Protein AF-A0A5C0UE01-F1 (afdb_monomer_lite)

Foldseek 3Di:
DDPVLVVVCVVVVHDDPDSVVVVVVVVVVVVVVVVCVPPDDDPDDPDDDDPDDDDDPDDDDPPPPPDDDVCPPAPDDDPSDRDDDDDDDDD

Structure (mmCIF, N/CA/C/O backbone):
data_AF-A0A5C0UE01-F1
#
_entry.id   AF-A0A5C0UE01-F1
#
loop_
_atom_site.group_PDB
_atom_site.id
_atom_site.type_symbol
_atom_site.label_atom_id
_atom_site.label_alt_id
_atom_site.label_comp_id
_atom_site.label_asym_id
_atom_site.label_entity_id
_atom_site.label_seq_id
_atom_site.pdbx_PDB_ins_code
_atom_site.Cartn_x
_atom_site.Cartn_y
_atom_site.Cartn_z
_atom_site.occupancy
_atom_site.B_iso_or_equiv
_atom_site.auth_seq_id
_atom_site.auth_comp_id
_atom_site.auth_asym_id
_atom_site.auth_atom_id
_atom_site.pdbx_PDB_model_num
ATOM 1 N N . MET A 1 1 ? -20.837 -4.772 4.882 1.00 60.66 1 MET A N 1
ATOM 2 C CA . MET A 1 1 ? -19.558 -4.129 5.238 1.00 60.66 1 MET A CA 1
ATOM 3 C C . MET A 1 1 ? -19.839 -2.829 5.977 1.00 60.66 1 MET A C 1
ATOM 5 O O . MET A 1 1 ? -20.490 -1.954 5.402 1.00 60.66 1 MET A O 1
ATOM 9 N N . PRO A 1 2 ? -19.377 -2.714 7.225 1.00 73.50 2 PRO A N 1
ATOM 10 C CA . PRO A 1 2 ? -19.483 -1.498 8.025 1.00 73.50 2 PRO A CA 1
ATOM 11 C C . PRO A 1 2 ? -18.803 -0.303 7.348 1.00 73.50 2 PRO A C 1
ATOM 13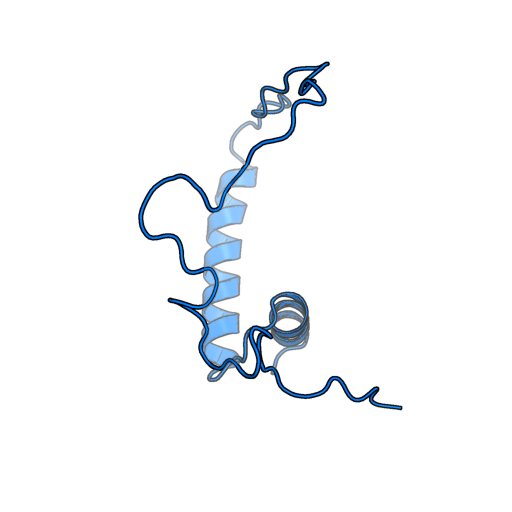 O O . PRO A 1 2 ? -17.786 -0.454 6.668 1.00 73.50 2 PRO A O 1
ATOM 16 N N . CYS A 1 3 ? -19.365 0.898 7.516 1.00 78.62 3 CYS A N 1
ATOM 17 C CA . CYS A 1 3 ? -18.947 2.092 6.765 1.00 78.62 3 CYS A CA 1
ATOM 18 C C . CYS A 1 3 ? -17.459 2.437 6.979 1.00 78.62 3 CYS A C 1
ATOM 20 O O . CYS A 1 3 ? -16.755 2.777 6.029 1.00 78.62 3 CYS A O 1
ATOM 22 N N . LYS A 1 4 ? -16.965 2.268 8.211 1.00 86.19 4 LYS A N 1
ATOM 23 C CA . LYS A 1 4 ? -15.579 2.546 8.613 1.00 86.19 4 LYS A CA 1
ATOM 24 C C . LYS A 1 4 ? -14.577 1.578 7.974 1.00 86.19 4 LYS A C 1
ATOM 26 O O . LYS A 1 4 ? -13.625 2.023 7.337 1.00 86.19 4 LYS A O 1
ATOM 31 N N . ILE A 1 5 ? -14.823 0.268 8.069 1.00 91.38 5 ILE A N 1
ATOM 32 C CA . ILE A 1 5 ? -13.963 -0.760 7.457 1.00 91.38 5 ILE A CA 1
ATOM 33 C C . ILE A 1 5 ? -13.939 -0.619 5.935 1.00 91.38 5 ILE A C 1
ATOM 35 O O . ILE A 1 5 ? -12.871 -0.710 5.333 1.00 91.38 5 ILE A O 1
ATOM 39 N N . LYS A 1 6 ? -15.079 -0.283 5.316 1.00 88.25 6 LYS A N 1
ATOM 40 C CA . LYS A 1 6 ? -15.155 -0.005 3.875 1.00 88.25 6 LYS A CA 1
ATOM 41 C C . LYS A 1 6 ? -14.248 1.145 3.445 1.00 88.25 6 LYS A C 1
ATOM 43 O O . LYS A 1 6 ? -13.539 1.028 2.449 1.00 88.25 6 LYS A O 1
ATOM 48 N N . GLN A 1 7 ? -14.276 2.255 4.179 1.00 90.19 7 GLN A N 1
ATOM 49 C CA . GLN A 1 7 ? -13.451 3.423 3.866 1.00 90.19 7 GLN A CA 1
ATOM 50 C C . GLN A 1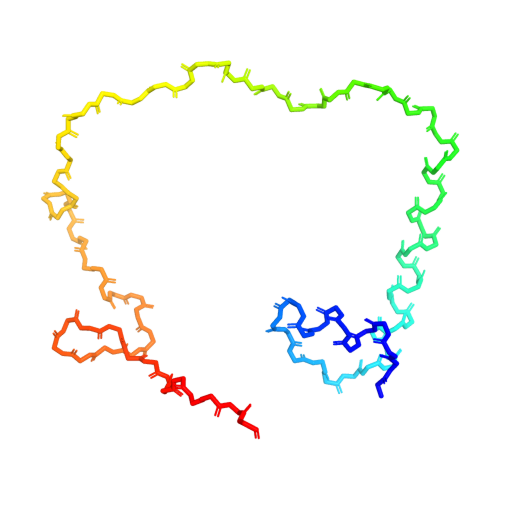 7 ? -11.959 3.105 3.995 1.00 90.19 7 GLN A C 1
ATOM 52 O O . GLN A 1 7 ? -11.194 3.401 3.079 1.00 90.19 7 GLN A O 1
ATOM 57 N N . ILE A 1 8 ? -11.557 2.451 5.088 1.00 91.31 8 ILE A N 1
ATOM 58 C CA . ILE A 1 8 ? -10.156 2.077 5.324 1.00 91.31 8 ILE A CA 1
ATOM 59 C C . ILE A 1 8 ? -9.674 1.100 4.245 1.00 91.31 8 ILE A C 1
ATOM 61 O O . ILE A 1 8 ? -8.648 1.342 3.615 1.00 91.31 8 ILE A O 1
ATOM 65 N N . SER A 1 9 ? -10.453 0.055 3.958 1.00 93.06 9 SER A N 1
ATOM 66 C CA . SER A 1 9 ? -10.193 -0.910 2.880 1.00 93.06 9 SER A CA 1
ATOM 67 C C . SER A 1 9 ? -9.961 -0.220 1.530 1.00 93.06 9 SER A C 1
ATOM 69 O O . SER A 1 9 ? -8.961 -0.481 0.856 1.00 93.06 9 SER A O 1
ATOM 71 N N . MET A 1 10 ? -10.833 0.724 1.166 1.00 91.62 10 MET A N 1
ATOM 72 C CA . MET A 1 10 ? -10.740 1.468 -0.091 1.00 91.62 10 MET A CA 1
ATOM 73 C C . MET A 1 10 ? -9.501 2.373 -0.160 1.00 91.62 10 MET A C 1
ATOM 75 O O . MET A 1 10 ? -8.877 2.481 -1.223 1.00 91.62 10 MET A O 1
ATOM 79 N N . MET A 1 11 ? -9.141 3.028 0.948 1.00 93.50 11 MET A N 1
ATOM 80 C CA . MET A 1 11 ? -7.946 3.875 1.030 1.00 93.50 11 MET A CA 1
ATOM 81 C C . MET A 1 11 ? -6.662 3.046 0.951 1.00 93.50 11 MET A C 1
ATOM 83 O O . MET A 1 11 ? -5.722 3.441 0.265 1.00 93.50 11 MET A O 1
ATOM 87 N N . SER A 1 12 ? -6.642 1.887 1.607 1.00 95.00 12 SER A N 1
ATOM 88 C CA . SER A 1 12 ? -5.482 0.993 1.667 1.00 95.00 12 SER A CA 1
ATOM 89 C C . SER A 1 12 ? -5.352 0.054 0.466 1.00 95.00 12 SER A C 1
ATOM 91 O O . SER A 1 12 ? -4.337 -0.626 0.358 1.00 95.00 12 SER A O 1
ATOM 93 N N . LYS A 1 13 ? -6.348 0.015 -0.434 1.00 93.50 13 LYS A N 1
ATOM 94 C CA . LYS A 1 13 ? -6.412 -0.917 -1.578 1.00 93.50 13 LYS A CA 1
ATOM 95 C C . LYS A 1 13 ? -6.373 -2.390 -1.148 1.00 93.50 13 LYS A C 1
ATOM 97 O O . LYS A 1 13 ? -5.770 -3.221 -1.817 1.00 93.50 13 LYS A O 1
ATOM 102 N N . ILE A 1 14 ? -7.028 -2.700 -0.028 1.00 93.75 14 ILE A N 1
ATOM 103 C CA . ILE A 1 14 ? -7.132 -4.058 0.518 1.00 93.75 14 ILE A CA 1
ATOM 104 C C . ILE A 1 14 ? -8.561 -4.549 0.326 1.00 93.75 14 ILE A C 1
ATOM 106 O O . ILE A 1 14 ? -9.499 -3.931 0.828 1.00 93.75 14 ILE A O 1
ATOM 110 N N . GLU A 1 15 ? -8.728 -5.673 -0.360 1.00 93.06 15 GLU A N 1
ATOM 111 C CA . GLU A 1 15 ? -10.004 -6.381 -0.410 1.00 93.06 15 GLU A CA 1
ATOM 112 C C . GLU A 1 15 ? -10.249 -7.112 0.916 1.00 93.06 15 GLU A C 1
ATOM 114 O O . GLU A 1 15 ? -9.385 -7.835 1.413 1.00 93.06 15 GLU A O 1
ATOM 119 N N . VAL A 1 16 ? -11.426 -6.909 1.511 1.00 92.06 16 VAL A N 1
ATOM 120 C CA . VAL A 1 16 ? -11.786 -7.503 2.803 1.00 92.06 16 VAL A CA 1
ATOM 121 C C . VAL A 1 16 ? -12.792 -8.625 2.583 1.00 92.06 16 VAL A C 1
ATOM 123 O O . VAL A 1 16 ? -13.932 -8.374 2.193 1.00 92.06 16 VAL A O 1
ATOM 126 N N . VAL A 1 17 ? -12.354 -9.852 2.867 1.00 92.38 17 VAL A N 1
ATOM 127 C CA . VAL A 1 17 ? -13.132 -11.084 2.657 1.00 92.38 17 VAL A CA 1
ATOM 128 C C . VAL A 1 17 ? -14.171 -11.306 3.761 1.00 92.38 17 VAL A C 1
ATOM 130 O O . VAL A 1 17 ? -15.293 -11.703 3.463 1.00 92.38 17 VAL A O 1
ATOM 133 N N . ASP A 1 18 ? -13.826 -11.006 5.018 1.00 92.88 18 ASP A N 1
ATOM 134 C CA . ASP A 1 18 ? -14.724 -11.100 6.178 1.00 92.88 18 ASP A CA 1
ATOM 135 C C . ASP A 1 18 ? -14.794 -9.747 6.911 1.00 92.88 18 ASP A C 1
ATOM 137 O O . ASP A 1 18 ? -13.964 -9.448 7.774 1.00 92.88 18 ASP A O 1
ATOM 141 N N . PRO A 1 19 ? -15.741 -8.874 6.528 1.00 89.69 19 PRO A N 1
ATOM 142 C CA . PRO A 1 19 ? -15.833 -7.532 7.090 1.00 89.69 19 PRO A CA 1
ATOM 143 C C . PRO A 1 19 ? -16.187 -7.489 8.573 1.00 89.69 19 PRO A C 1
ATOM 145 O O . PRO A 1 19 ? -15.813 -6.524 9.238 1.00 89.69 19 PRO A O 1
ATOM 148 N N . ASP A 1 20 ? -16.919 -8.488 9.062 1.00 90.19 20 ASP A N 1
ATOM 149 C CA . ASP A 1 20 ? -17.472 -8.477 10.415 1.00 90.19 20 ASP A CA 1
ATOM 150 C C . ASP A 1 20 ? -16.387 -8.889 11.419 1.00 90.19 20 ASP A C 1
ATOM 152 O O . ASP A 1 20 ? -16.202 -8.222 12.439 1.00 90.19 20 ASP A O 1
ATOM 156 N N . GLN A 1 21 ? -15.582 -9.905 11.080 1.00 93.00 21 GLN A N 1
ATOM 157 C CA . GLN A 1 21 ? -14.397 -10.267 11.866 1.00 93.00 21 GLN A CA 1
ATOM 158 C C . GLN A 1 21 ? -13.376 -9.118 11.909 1.00 93.00 21 GLN A C 1
ATOM 160 O O . GLN A 1 21 ? -12.850 -8.789 12.972 1.00 93.00 21 GLN A O 1
ATOM 165 N N . VAL A 1 22 ? -13.121 -8.470 10.766 1.00 94.12 22 VAL A N 1
ATOM 166 C CA . VAL A 1 22 ? -12.173 -7.346 10.689 1.00 94.12 22 VAL A CA 1
ATOM 167 C C . VAL A 1 22 ? -12.655 -6.142 11.497 1.00 94.12 22 VAL A C 1
ATOM 169 O O . VAL A 1 22 ? -11.829 -5.461 12.100 1.00 94.12 22 VAL A O 1
ATOM 172 N N . GLU A 1 23 ? -13.961 -5.871 11.543 1.00 92.44 23 GLU A N 1
ATOM 173 C CA . GLU A 1 23 ? -14.497 -4.815 12.409 1.00 92.44 23 GLU A CA 1
ATOM 174 C C . GLU A 1 23 ? -14.274 -5.135 13.888 1.00 92.44 23 GLU A C 1
ATOM 176 O O . GLU A 1 23 ? -13.760 -4.291 14.622 1.00 92.44 23 GLU A O 1
ATOM 181 N N . GLN A 1 24 ? -14.567 -6.368 14.309 1.00 94.38 24 GLN A N 1
ATOM 182 C CA . GLN A 1 24 ? -14.354 -6.787 15.692 1.00 94.38 24 GLN A CA 1
ATOM 183 C C . GLN A 1 24 ? -12.876 -6.694 16.100 1.00 94.38 24 GLN A C 1
ATOM 185 O O . GLN A 1 24 ? -12.556 -6.182 17.175 1.00 94.38 24 GLN A O 1
ATOM 190 N N . ASP A 1 25 ? -11.964 -7.163 15.248 1.00 94.50 25 ASP A N 1
ATOM 191 C CA . ASP A 1 25 ? -10.526 -7.086 15.511 1.00 94.50 25 ASP A CA 1
ATOM 192 C C . ASP A 1 25 ? -10.031 -5.638 15.537 1.00 94.50 25 ASP A C 1
ATOM 194 O O . ASP A 1 25 ? -9.213 -5.276 16.387 1.00 94.50 25 ASP A O 1
ATOM 198 N N . PHE A 1 26 ? -10.556 -4.792 14.649 1.00 93.50 26 PHE A N 1
ATOM 199 C CA . PHE A 1 26 ? -10.240 -3.370 14.628 1.00 93.50 26 PHE A CA 1
ATOM 200 C C . PHE A 1 26 ? -10.639 -2.690 15.940 1.00 93.50 26 PHE A C 1
ATOM 202 O O . PHE A 1 26 ? -9.824 -1.979 16.531 1.00 93.50 26 PHE A O 1
ATOM 209 N N . ASP A 1 27 ? -11.858 -2.926 16.422 1.00 93.38 27 ASP A N 1
ATOM 210 C CA . ASP A 1 27 ? -12.341 -2.326 17.666 1.00 93.38 27 ASP A CA 1
ATOM 211 C C . ASP A 1 27 ? -11.545 -2.832 18.881 1.00 93.38 27 ASP A C 1
ATOM 213 O O . ASP A 1 27 ? -11.110 -2.026 19.705 1.00 93.38 27 ASP A O 1
ATOM 217 N N . ASN A 1 28 ? -11.211 -4.127 18.929 1.00 95.38 28 ASN A N 1
ATOM 218 C CA . ASN A 1 28 ? -10.337 -4.689 19.967 1.00 95.38 28 ASN A CA 1
ATOM 219 C C . ASN A 1 28 ? -8.946 -4.021 19.997 1.00 95.38 28 ASN A C 1
ATOM 221 O O . ASN A 1 28 ? -8.393 -3.764 21.073 1.00 95.38 28 ASN A O 1
ATOM 225 N N . ILE A 1 29 ? -8.359 -3.751 18.825 1.00 94.69 29 ILE A N 1
ATOM 226 C CA . ILE A 1 29 ? -7.056 -3.077 18.708 1.00 94.69 29 ILE A CA 1
ATOM 227 C C . ILE A 1 29 ? -7.166 -1.619 19.150 1.00 94.69 29 ILE A C 1
ATOM 229 O O . ILE A 1 29 ? -6.311 -1.148 19.904 1.00 94.69 29 ILE A O 1
ATOM 233 N N . MET A 1 30 ? -8.210 -0.908 18.725 1.00 93.25 30 MET A N 1
ATOM 234 C CA . MET A 1 30 ? -8.420 0.484 19.126 1.00 93.25 30 MET A CA 1
ATOM 235 C C . MET A 1 30 ? -8.617 0.612 20.636 1.00 93.25 30 MET A C 1
ATOM 237 O O . MET A 1 30 ? -7.990 1.471 21.257 1.00 93.25 30 MET A O 1
ATOM 241 N N . ASP A 1 31 ? -9.391 -0.283 21.248 1.00 93.12 31 ASP A N 1
ATOM 242 C CA . ASP A 1 31 ? -9.572 -0.335 22.701 1.00 93.12 31 ASP A CA 1
ATOM 243 C C . ASP A 1 31 ? -8.249 -0.577 23.439 1.00 93.12 31 ASP A C 1
ATOM 245 O O . ASP A 1 31 ? -7.994 0.006 24.498 1.00 93.12 31 ASP A O 1
ATOM 249 N N . LEU A 1 32 ? -7.374 -1.423 22.885 1.00 91.62 32 LEU A N 1
ATOM 250 C CA . LEU A 1 32 ? -6.031 -1.623 23.425 1.00 91.62 32 LEU A CA 1
ATOM 251 C C . LEU A 1 32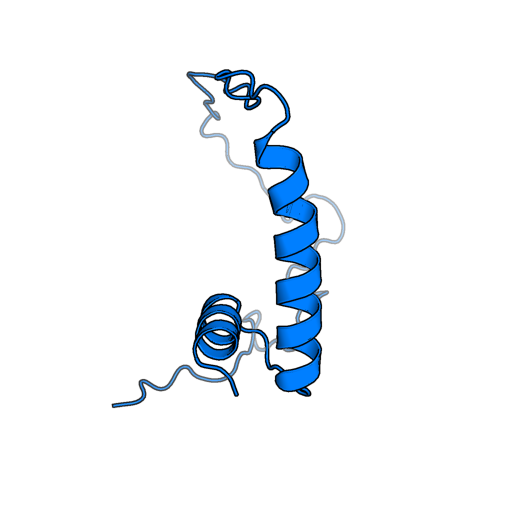 ? -5.181 -0.352 23.303 1.00 91.62 32 LEU A C 1
ATOM 253 O O . LEU A 1 32 ? -4.524 0.024 24.276 1.00 91.62 32 LEU A O 1
ATOM 257 N N . MET A 1 33 ? -5.204 0.313 22.146 1.00 89.88 33 MET A N 1
ATOM 258 C CA . MET A 1 33 ? -4.461 1.554 21.907 1.00 89.88 33 MET A CA 1
ATOM 259 C C . MET A 1 33 ? -4.913 2.680 22.841 1.00 89.88 33 MET A C 1
ATOM 261 O O . MET A 1 33 ? -4.064 3.366 23.408 1.00 89.88 33 MET A O 1
ATOM 265 N N . HIS A 1 34 ? -6.216 2.810 23.101 1.00 89.50 34 HIS A N 1
ATOM 266 C CA . HIS A 1 34 ? -6.764 3.818 24.016 1.00 89.50 34 HIS A CA 1
ATOM 267 C C . HIS A 1 34 ? -6.284 3.664 25.467 1.00 89.50 34 HIS A C 1
ATOM 269 O O . HIS A 1 34 ? -6.276 4.630 26.231 1.00 89.50 34 HIS A O 1
ATOM 275 N N . LYS A 1 35 ? -5.784 2.488 25.876 1.00 87.00 35 LYS A N 1
ATOM 276 C CA . LYS A 1 35 ? -5.129 2.344 27.192 1.00 87.00 35 LYS A CA 1
ATOM 277 C C . LYS A 1 35 ? -3.850 3.181 27.299 1.00 87.00 35 LYS A C 1
ATOM 279 O O . LYS A 1 35 ? -3.466 3.546 28.410 1.00 87.00 35 LYS A O 1
ATOM 284 N N . MET A 1 36 ? -3.210 3.504 26.172 1.00 81.25 36 MET A N 1
ATOM 285 C CA . MET A 1 36 ? -2.015 4.349 26.121 1.00 81.25 36 MET A CA 1
ATOM 286 C C . MET A 1 36 ? -2.323 5.846 26.242 1.00 81.25 36 MET A C 1
ATOM 288 O O . MET A 1 36 ? -1.409 6.604 26.558 1.00 81.25 36 MET A O 1
ATOM 292 N N . ASP A 1 37 ? -3.580 6.278 26.084 1.00 80.25 37 ASP A N 1
ATOM 293 C CA . ASP A 1 37 ? -3.970 7.695 26.207 1.00 80.25 37 ASP A CA 1
ATOM 294 C C . ASP A 1 37 ? -3.678 8.260 27.609 1.00 80.25 37 ASP A C 1
ATOM 296 O O . ASP A 1 37 ? -3.460 9.458 27.778 1.00 80.25 37 ASP A O 1
ATOM 300 N N . ASN A 1 38 ? -3.618 7.384 28.619 1.00 72.00 38 ASN A N 1
ATOM 301 C CA . ASN A 1 38 ? -3.340 7.738 30.013 1.00 72.00 38 ASN A CA 1
ATOM 302 C C . ASN A 1 38 ? -1.847 7.681 30.383 1.00 72.00 38 ASN A C 1
ATOM 304 O O . ASN A 1 38 ? -1.483 7.977 31.524 1.00 72.00 38 ASN A O 1
ATOM 308 N N . VAL A 1 39 ? -0.973 7.283 29.455 1.00 76.25 39 VAL A N 1
ATOM 309 C CA . VAL A 1 39 ? 0.479 7.318 29.657 1.00 76.25 39 VAL A CA 1
ATOM 310 C C . VAL A 1 39 ? 0.963 8.706 29.253 1.00 76.25 39 VAL A C 1
ATOM 312 O O . VAL A 1 39 ? 0.703 9.146 28.138 1.00 76.25 39 VAL A O 1
ATOM 315 N N . GLY A 1 40 ? 1.648 9.413 30.161 1.00 65.25 40 GLY A N 1
ATOM 316 C CA . GLY A 1 40 ? 2.126 10.777 29.925 1.00 65.25 40 GLY A CA 1
ATOM 317 C C . GLY A 1 40 ? 2.884 10.888 28.602 1.00 65.25 40 GLY A C 1
ATOM 318 O O . GLY A 1 40 ? 3.989 10.365 28.469 1.00 65.25 40 GLY A O 1
ATOM 319 N N . GLN A 1 41 ? 2.275 11.549 27.617 1.00 71.19 41 GLN A N 1
ATOM 320 C CA . GLN A 1 41 ? 2.878 11.720 26.304 1.00 71.19 41 GLN A CA 1
ATOM 321 C C . GLN A 1 41 ? 3.956 12.803 26.394 1.00 71.19 41 GLN A C 1
ATOM 323 O O . GLN A 1 41 ? 3.694 13.948 26.767 1.00 71.19 41 GLN A O 1
ATOM 328 N N . LEU A 1 42 ? 5.198 12.443 26.071 1.00 69.94 42 LEU A N 1
ATOM 329 C CA . LEU A 1 42 ? 6.242 13.429 25.816 1.00 69.94 42 LEU A CA 1
ATOM 330 C C . LEU A 1 42 ? 5.865 14.159 24.521 1.00 69.94 42 LEU A C 1
ATOM 332 O O . LEU A 1 42 ? 5.862 13.549 23.459 1.00 69.94 42 LEU A O 1
ATOM 336 N N . ASN A 1 43 ? 5.597 15.465 24.591 1.00 65.06 43 ASN A N 1
ATOM 337 C CA . ASN A 1 43 ? 5.288 16.325 23.432 1.00 65.06 43 ASN A CA 1
ATOM 338 C C . ASN A 1 43 ? 6.482 16.523 22.462 1.00 65.06 43 ASN A C 1
ATOM 340 O O . ASN A 1 43 ? 6.538 17.504 21.721 1.00 65.06 43 ASN A O 1
ATOM 344 N N . GLY A 1 44 ? 7.475 15.634 22.491 1.00 68.69 44 GLY A N 1
ATOM 345 C CA . GLY A 1 44 ? 8.639 15.669 21.618 1.00 68.69 44 GLY A CA 1
ATOM 346 C C . GLY A 1 44 ? 8.420 14.797 20.388 1.00 68.69 44 GLY A C 1
ATOM 347 O O . GLY A 1 44 ? 8.067 13.627 20.503 1.00 68.69 44 GLY A O 1
ATOM 348 N N . SER A 1 45 ? 8.677 15.347 19.203 1.00 68.62 45 SER A N 1
ATOM 349 C CA . SER A 1 45 ? 8.811 14.537 17.992 1.00 68.62 45 SER A CA 1
ATOM 350 C C . SER A 1 45 ? 9.956 13.536 18.176 1.00 68.62 45 SER A C 1
ATOM 352 O O . SER A 1 45 ? 11.091 13.943 18.415 1.00 68.62 45 SER A O 1
ATOM 354 N N . LEU A 1 46 ? 9.675 12.239 18.020 1.00 75.62 46 LEU A N 1
ATOM 355 C CA . LEU A 1 46 ? 10.709 11.195 17.962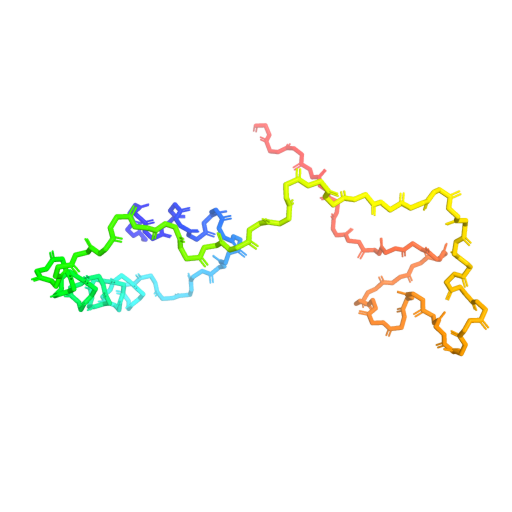 1.00 75.62 46 LEU A CA 1
ATOM 356 C C . LEU A 1 46 ? 11.524 11.247 16.664 1.00 75.62 46 LEU A C 1
ATOM 358 O O . LEU A 1 46 ? 12.574 10.619 16.560 1.00 75.62 46 LEU A O 1
ATOM 362 N N . TYR A 1 47 ? 11.042 11.974 15.658 1.00 76.81 47 TYR A N 1
ATOM 363 C CA . TYR A 1 47 ? 11.724 12.073 14.381 1.00 76.81 47 TYR A CA 1
ATOM 364 C C . TYR A 1 47 ? 12.923 13.017 14.479 1.00 76.81 47 TYR A C 1
ATOM 366 O O . TYR A 1 47 ? 12.770 14.212 14.742 1.00 76.81 47 TYR A O 1
ATOM 374 N N . GLN A 1 48 ? 14.111 12.477 14.217 1.00 74.56 48 GLN A N 1
ATOM 375 C CA . GLN A 1 48 ? 15.338 13.242 14.050 1.00 74.56 48 GLN A CA 1
ATOM 376 C C . GLN A 1 48 ? 15.525 13.558 12.563 1.00 74.56 48 GLN A C 1
ATOM 378 O O . GLN A 1 48 ? 15.951 12.711 11.782 1.00 74.56 48 GLN A O 1
ATOM 383 N N . TYR A 1 49 ? 15.189 14.782 12.163 1.00 74.88 49 TYR A N 1
ATOM 384 C CA . TYR A 1 49 ? 15.389 15.239 10.790 1.00 74.88 49 TYR A CA 1
ATOM 385 C C . TYR A 1 49 ? 16.752 15.919 10.641 1.00 74.88 49 TYR A C 1
ATOM 387 O O . TYR A 1 49 ? 17.138 16.750 11.464 1.00 74.88 49 TYR A O 1
ATOM 395 N N . SER A 1 50 ? 17.462 15.617 9.553 1.00 77.56 50 SER A N 1
ATOM 396 C CA . SER A 1 50 ? 18.511 16.513 9.067 1.00 77.56 50 SER A CA 1
ATOM 397 C C . SER A 1 50 ? 17.828 17.705 8.401 1.00 77.56 50 SER A C 1
ATOM 399 O O . SER A 1 50 ? 17.130 17.528 7.405 1.00 77.56 50 SER A O 1
ATOM 401 N N . LEU A 1 51 ? 18.008 18.910 8.950 1.00 74.06 51 LEU A N 1
ATOM 402 C CA . LEU A 1 51 ? 17.343 20.124 8.455 1.00 74.06 51 LEU A CA 1
ATOM 403 C C . LEU A 1 51 ? 17.720 20.476 7.004 1.00 74.06 51 LEU A C 1
ATOM 405 O O . LEU A 1 51 ? 16.993 21.231 6.374 1.00 74.06 51 LEU A O 1
ATOM 409 N N . ASN A 1 52 ? 18.814 19.917 6.470 1.00 83.44 52 ASN A N 1
ATOM 410 C CA . ASN A 1 52 ? 19.332 20.209 5.130 1.00 83.44 52 ASN A CA 1
ATOM 411 C C . ASN A 1 52 ? 19.914 18.951 4.462 1.00 83.44 52 ASN A C 1
ATOM 413 O O . ASN A 1 52 ? 21.099 18.899 4.131 1.00 83.44 52 ASN A O 1
ATOM 417 N N . ALA A 1 53 ? 19.107 17.904 4.294 1.00 86.44 53 ALA A N 1
ATOM 418 C CA . ALA A 1 53 ? 19.525 16.750 3.502 1.00 86.44 53 ALA A CA 1
ATOM 419 C C . ALA A 1 53 ? 19.642 17.149 2.018 1.00 86.44 53 ALA A C 1
ATOM 421 O O . ALA A 1 53 ? 18.633 17.327 1.338 1.00 86.44 53 ALA A O 1
ATOM 422 N N . ILE A 1 54 ? 20.874 17.293 1.524 1.00 90.12 54 ILE A N 1
ATOM 423 C CA . ILE A 1 54 ? 21.174 17.548 0.111 1.00 90.12 54 ILE A CA 1
ATOM 424 C C . ILE A 1 54 ? 21.874 16.337 -0.506 1.00 90.12 54 ILE A C 1
ATOM 426 O O . ILE A 1 54 ? 22.631 15.630 0.161 1.00 90.12 54 ILE A O 1
ATOM 430 N N . ARG A 1 55 ? 21.623 16.102 -1.794 1.00 89.25 55 ARG A N 1
ATOM 431 C CA . ARG A 1 55 ? 22.325 15.107 -2.609 1.00 89.25 55 ARG A CA 1
ATOM 432 C C . ARG A 1 55 ? 22.939 15.834 -3.796 1.00 89.25 55 ARG A C 1
ATOM 434 O O . ARG A 1 55 ? 22.222 16.532 -4.505 1.00 89.25 55 ARG A O 1
ATOM 441 N N . GLU A 1 56 ? 24.236 15.646 -4.009 1.00 93.75 56 GLU A N 1
ATOM 442 C CA . GLU A 1 56 ? 24.935 16.168 -5.186 1.00 93.75 56 GLU A CA 1
ATOM 443 C C . GLU A 1 56 ? 24.301 15.652 -6.484 1.00 93.75 56 GLU A C 1
ATOM 445 O O . GLU A 1 56 ? 23.874 14.491 -6.563 1.00 93.75 56 GLU A O 1
ATOM 450 N N . ASP A 1 57 ? 24.289 16.494 -7.518 1.00 93.44 57 ASP A N 1
ATOM 451 C CA . ASP A 1 57 ? 23.760 16.162 -8.845 1.00 93.44 57 ASP A CA 1
ATOM 452 C C . ASP A 1 57 ? 24.758 15.331 -9.667 1.00 93.44 57 ASP A C 1
ATOM 454 O O . ASP A 1 57 ? 25.204 15.692 -10.753 1.00 93.44 57 ASP A O 1
ATOM 458 N N . ASN A 1 58 ? 25.162 14.200 -9.095 1.00 92.69 58 ASN A N 1
ATOM 459 C CA . ASN A 1 58 ? 26.033 13.238 -9.747 1.00 92.69 58 ASN A CA 1
ATOM 460 C C . ASN A 1 58 ? 25.184 12.126 -10.388 1.00 92.69 58 ASN A C 1
ATOM 462 O O . ASN A 1 58 ? 24.331 11.544 -9.700 1.00 92.69 58 ASN A O 1
ATOM 466 N N . PRO A 1 59 ? 25.412 11.784 -11.671 1.00 88.81 59 PRO A N 1
ATOM 467 C CA . PRO A 1 59 ? 24.712 10.685 -12.322 1.00 88.81 59 PRO A CA 1
ATOM 468 C C . PRO A 1 59 ? 25.164 9.339 -11.744 1.00 88.81 59 PRO A C 1
ATOM 470 O O . PRO A 1 59 ? 26.358 9.075 -11.594 1.00 88.81 59 PRO A O 1
ATOM 473 N N . VAL A 1 60 ? 24.205 8.455 -11.469 1.00 84.19 60 VAL A N 1
ATOM 474 C CA . VAL A 1 60 ? 24.460 7.093 -10.979 1.00 84.19 60 VAL A CA 1
ATOM 475 C C . VAL A 1 60 ? 23.977 6.097 -12.030 1.00 84.19 60 VAL A C 1
ATOM 477 O O . VAL A 1 60 ? 22.785 5.997 -12.307 1.00 84.19 60 VAL A O 1
ATOM 480 N N . ASN A 1 61 ? 24.907 5.351 -12.631 1.00 79.56 61 ASN A N 1
ATOM 481 C CA . ASN A 1 61 ? 24.586 4.326 -13.626 1.00 79.56 61 ASN A CA 1
ATOM 482 C C . ASN A 1 61 ? 24.160 3.023 -12.940 1.00 79.56 61 ASN A C 1
ATOM 484 O O . ASN A 1 61 ? 24.990 2.162 -12.657 1.00 79.56 61 ASN A O 1
ATOM 488 N N . VAL A 1 62 ? 22.858 2.874 -12.713 1.00 70.69 62 VAL A N 1
ATOM 489 C CA . VAL A 1 62 ? 22.264 1.737 -11.985 1.00 70.69 62 VAL A CA 1
ATOM 490 C C . VAL A 1 62 ? 22.432 0.385 -12.700 1.00 70.69 62 VAL A C 1
ATOM 492 O O . VAL A 1 62 ? 22.478 -0.644 -12.046 1.00 70.69 62 VAL A O 1
ATOM 495 N N . ILE A 1 63 ? 22.590 0.385 -14.029 1.00 62.94 63 ILE A N 1
ATOM 496 C CA . ILE A 1 63 ? 22.623 -0.829 -14.874 1.00 62.94 63 ILE A CA 1
ATOM 497 C C . ILE A 1 63 ? 24.022 -1.487 -14.921 1.00 62.94 63 ILE A C 1
ATOM 499 O O . ILE A 1 63 ? 24.158 -2.645 -15.300 1.00 62.94 63 ILE A O 1
ATOM 503 N N . LYS A 1 64 ? 25.094 -0.768 -14.549 1.00 56.38 64 LYS A N 1
ATOM 504 C CA . LYS A 1 64 ? 26.481 -1.276 -14.659 1.00 56.38 64 LYS A CA 1
ATOM 505 C C . LYS A 1 64 ? 26.951 -2.093 -13.453 1.00 56.38 64 LYS A C 1
ATOM 507 O O . LYS A 1 64 ? 27.965 -2.775 -13.562 1.00 56.38 64 LYS A O 1
ATOM 512 N N . ASN A 1 65 ? 26.240 -2.017 -12.332 1.00 55.47 65 ASN A N 1
ATOM 513 C CA . ASN A 1 65 ? 26.511 -2.848 -11.166 1.00 55.47 65 ASN A CA 1
ATOM 514 C C . ASN A 1 65 ? 25.658 -4.120 -11.269 1.00 55.47 65 ASN A C 1
ATOM 516 O O . ASN A 1 65 ? 24.457 -4.073 -11.052 1.00 55.47 65 ASN A O 1
ATOM 520 N N . GLU A 1 66 ? 26.310 -5.218 -11.656 1.00 57.38 66 GLU A N 1
ATOM 521 C CA . GLU A 1 66 ? 25.953 -6.618 -11.373 1.00 57.38 66 GLU A CA 1
ATOM 522 C C . GLU A 1 66 ? 24.484 -7.040 -11.598 1.00 57.38 66 GLU A C 1
ATOM 524 O O . GLU A 1 66 ? 23.636 -6.883 -10.730 1.00 57.38 66 GLU A O 1
ATOM 529 N N . ASN A 1 67 ? 24.204 -7.694 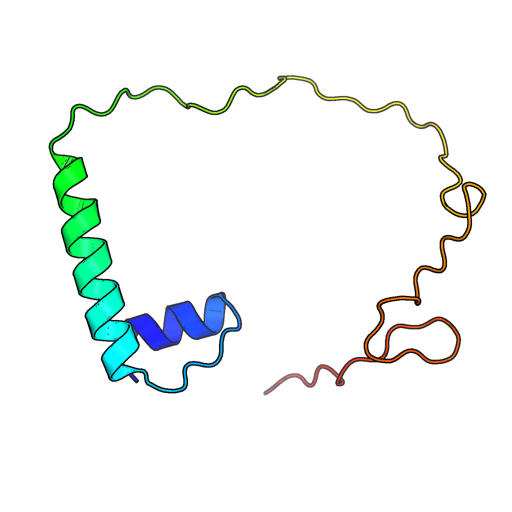-12.736 1.00 62.12 67 ASN A N 1
ATOM 530 C CA . ASN A 1 67 ? 23.016 -8.544 -12.955 1.00 62.12 67 ASN A CA 1
ATOM 531 C C . ASN A 1 67 ? 21.642 -7.922 -12.620 1.00 62.12 67 ASN A C 1
ATOM 533 O O . ASN A 1 67 ? 20.688 -8.648 -12.342 1.00 62.12 67 ASN A O 1
ATOM 537 N N . PHE A 1 68 ? 21.518 -6.595 -12.655 1.00 73.19 68 PHE A N 1
ATOM 538 C CA . PHE A 1 68 ? 20.249 -5.925 -12.406 1.00 73.19 68 PHE A CA 1
ATOM 539 C C . PHE A 1 68 ? 19.401 -5.887 -13.679 1.00 73.19 68 PHE A C 1
ATOM 541 O O . PHE A 1 68 ? 19.561 -5.008 -14.528 1.00 73.19 68 PHE A O 1
ATOM 548 N N . ASP A 1 69 ? 18.485 -6.844 -13.796 1.00 81.25 69 ASP A N 1
ATOM 549 C CA . ASP A 1 69 ? 17.351 -6.743 -14.708 1.00 81.25 69 ASP A CA 1
ATOM 550 C C . ASP A 1 69 ? 16.161 -6.123 -13.948 1.00 81.25 69 ASP A C 1
ATOM 552 O O . ASP A 1 69 ? 15.625 -6.763 -13.035 1.00 81.25 69 ASP A O 1
ATOM 556 N N . PRO A 1 70 ? 15.725 -4.891 -14.288 1.00 81.12 70 PRO A N 1
ATOM 557 C CA . PRO A 1 70 ? 14.594 -4.246 -13.621 1.00 81.12 70 PRO A CA 1
ATOM 558 C C . PRO A 1 70 ? 13.279 -5.023 -13.777 1.00 81.12 70 PRO A C 1
ATOM 560 O O . PRO A 1 70 ? 12.342 -4.775 -13.018 1.00 81.12 70 PRO A O 1
ATOM 563 N N . MET A 1 71 ? 13.196 -5.948 -14.737 1.00 87.94 71 MET A N 1
ATOM 564 C CA . MET A 1 71 ? 12.007 -6.759 -14.997 1.00 87.94 71 MET A CA 1
ATOM 565 C C . MET A 1 71 ? 12.008 -8.096 -14.244 1.00 87.94 71 MET A C 1
ATOM 567 O O . MET A 1 71 ? 10.990 -8.779 -14.246 1.00 87.94 71 MET A O 1
ATOM 571 N N . MET A 1 72 ? 13.097 -8.471 -13.559 1.00 87.94 72 MET A N 1
ATOM 572 C CA . MET A 1 72 ? 13.254 -9.799 -12.936 1.00 87.94 72 MET A CA 1
ATOM 573 C C . MET A 1 72 ? 12.118 -10.178 -11.968 1.00 87.94 72 MET A C 1
ATOM 575 O O . MET A 1 72 ? 11.770 -11.350 -11.862 1.00 87.94 72 MET A O 1
ATOM 579 N N . ASN A 1 73 ? 11.547 -9.194 -11.268 1.00 87.44 73 ASN A N 1
ATOM 580 C CA . ASN A 1 73 ? 10.449 -9.390 -10.314 1.00 87.44 73 ASN A CA 1
ATOM 581 C C . ASN A 1 73 ? 9.100 -8.875 -10.844 1.00 87.44 73 ASN A C 1
ATOM 583 O O . ASN A 1 73 ? 8.157 -8.719 -10.067 1.00 87.44 73 ASN A O 1
ATOM 587 N N . ALA A 1 74 ? 9.006 -8.541 -12.132 1.00 91.50 74 ALA A N 1
ATOM 588 C CA . ALA A 1 74 ? 7.745 -8.127 -12.726 1.00 91.50 74 ALA A CA 1
ATOM 589 C C . ALA A 1 74 ? 6.799 -9.331 -12.803 1.00 91.50 74 ALA A C 1
ATOM 591 O O . ALA A 1 74 ? 7.184 -10.397 -13.276 1.00 91.50 74 ALA A O 1
ATOM 592 N N . ASN A 1 75 ? 5.550 -9.146 -12.371 1.00 91.12 75 ASN A N 1
ATOM 593 C CA . ASN A 1 75 ? 4.515 -10.170 -12.537 1.00 91.12 75 ASN A CA 1
ATOM 594 C C . ASN A 1 75 ? 4.236 -10.448 -14.023 1.00 91.12 75 ASN A C 1
ATOM 596 O O . ASN A 1 75 ? 4.000 -11.592 -14.397 1.00 91.12 75 ASN A O 1
ATOM 600 N N . ASP A 1 76 ? 4.274 -9.402 -14.854 1.00 93.00 76 ASP A N 1
ATOM 601 C CA . ASP A 1 76 ? 4.172 -9.480 -16.308 1.00 93.00 76 ASP A CA 1
ATOM 602 C C . ASP A 1 76 ? 4.950 -8.314 -16.946 1.00 93.00 76 ASP A C 1
ATOM 604 O O . ASP A 1 76 ? 5.006 -7.202 -16.399 1.00 93.00 76 ASP A O 1
ATOM 608 N N . PHE A 1 77 ? 5.575 -8.567 -18.094 1.00 91.50 77 PHE A N 1
ATOM 609 C CA . PHE A 1 77 ? 6.309 -7.562 -18.853 1.00 91.50 77 PHE A CA 1
ATOM 610 C C . PHE A 1 77 ? 6.261 -7.844 -20.356 1.00 91.50 77 PHE A C 1
ATOM 612 O O . PHE A 1 77 ? 6.338 -8.983 -20.816 1.00 91.50 77 PHE A O 1
ATOM 619 N N . LYS A 1 78 ? 6.200 -6.775 -21.151 1.00 91.88 78 LYS A N 1
ATOM 620 C CA . LYS A 1 78 ? 6.248 -6.846 -22.614 1.00 91.88 78 LYS A CA 1
ATOM 621 C C . LYS A 1 78 ? 7.079 -5.695 -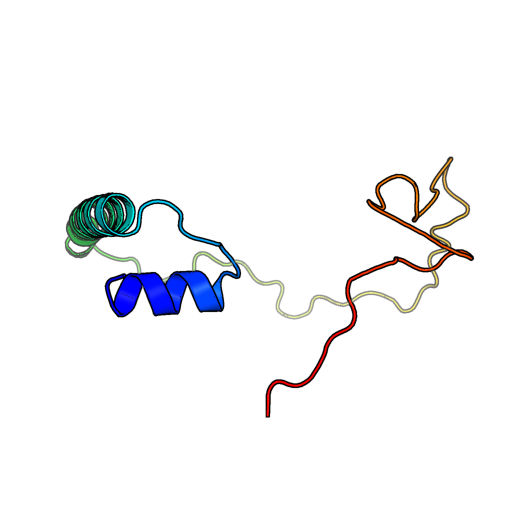23.148 1.00 91.88 78 LYS A C 1
ATOM 623 O O . LYS A 1 78 ? 6.853 -4.554 -22.772 1.00 91.88 78 LYS A O 1
ATOM 628 N N . GLU A 1 79 ? 8.036 -5.991 -24.028 1.00 90.56 79 GLU A N 1
ATOM 629 C CA . GLU A 1 79 ? 8.872 -4.965 -24.679 1.00 90.56 79 GLU A CA 1
ATOM 630 C C . GLU A 1 79 ? 9.567 -4.018 -23.671 1.00 90.56 79 GLU A C 1
ATOM 632 O O . GLU A 1 79 ? 9.720 -2.827 -23.923 1.00 90.56 79 GLU A O 1
ATOM 637 N N . ASN A 1 80 ? 10.012 -4.557 -22.525 1.00 87.25 80 ASN A N 1
ATOM 638 C CA . ASN A 1 80 ? 10.611 -3.817 -21.398 1.00 87.25 80 ASN A CA 1
ATOM 639 C C . ASN A 1 80 ? 9.665 -2.828 -20.692 1.00 87.25 80 ASN A C 1
ATOM 641 O O . ASN A 1 80 ? 10.115 -1.867 -20.066 1.00 87.25 80 ASN A O 1
ATOM 645 N N . LEU A 1 81 ? 8.357 -3.064 -20.782 1.00 90.12 81 LEU A N 1
ATOM 646 C CA . LEU A 1 81 ? 7.325 -2.333 -20.056 1.00 90.12 81 LEU A CA 1
ATOM 647 C C . LEU A 1 81 ? 6.659 -3.258 -19.037 1.00 90.12 81 LEU A C 1
ATOM 649 O O . LEU A 1 81 ? 6.393 -4.421 -19.344 1.00 90.12 81 LEU A O 1
ATOM 653 N N . PHE A 1 82 ? 6.342 -2.723 -17.856 1.00 92.06 82 PHE A N 1
ATOM 654 C CA . PHE A 1 82 ? 5.477 -3.400 -16.891 1.00 92.06 82 PHE A CA 1
ATOM 655 C C . PHE A 1 82 ? 4.056 -3.463 -17.443 1.00 92.06 82 PHE A C 1
ATOM 657 O O . PHE A 1 82 ? 3.486 -2.434 -17.816 1.00 92.06 82 PHE A O 1
ATOM 664 N N . VAL A 1 83 ? 3.488 -4.664 -17.485 1.00 92.75 83 VAL A N 1
ATOM 665 C CA . VAL A 1 83 ? 2.105 -4.864 -17.917 1.00 92.75 83 VAL A CA 1
ATOM 666 C C . VAL A 1 83 ? 1.208 -4.841 -16.682 1.00 92.75 83 VAL A C 1
ATOM 668 O O . VAL A 1 83 ? 1.448 -5.555 -15.711 1.00 92.75 83 VAL A O 1
ATOM 671 N N . VAL A 1 84 ? 0.190 -3.983 -16.712 1.00 91.31 84 VAL A N 1
ATOM 672 C CA . VAL A 1 84 ? -0.838 -3.850 -15.672 1.00 91.31 84 VAL A CA 1
ATOM 673 C C . VAL A 1 84 ? -2.203 -3.707 -16.332 1.00 91.31 84 VAL A C 1
ATOM 675 O O . VAL A 1 84 ? -2.292 -3.302 -17.496 1.00 91.31 84 VAL A O 1
ATOM 678 N N . ASP A 1 85 ? -3.264 -4.003 -15.587 1.00 88.88 85 ASP A N 1
ATOM 679 C CA . ASP A 1 85 ? -4.626 -3.779 -16.058 1.00 88.88 85 ASP A CA 1
ATOM 680 C C . ASP A 1 85 ? -4.850 -2.299 -16.394 1.00 88.88 85 ASP A C 1
ATOM 682 O O . ASP A 1 85 ? -4.406 -1.391 -15.684 1.00 88.88 85 ASP A O 1
ATOM 686 N N . GLY A 1 86 ? -5.530 -2.051 -17.514 1.00 85.50 86 GLY A N 1
ATOM 687 C CA . GLY A 1 86 ? -5.815 -0.698 -17.975 1.00 85.50 86 GLY A CA 1
ATOM 688 C C . GLY A 1 86 ? -6.672 0.065 -16.965 1.00 85.50 86 GLY A C 1
ATOM 689 O O . GLY A 1 86 ? -7.706 -0.426 -16.519 1.00 85.50 86 GLY A O 1
ATOM 690 N N . VAL A 1 87 ? -6.267 1.292 -16.636 1.00 84.19 87 VAL A N 1
ATOM 691 C CA . VAL A 1 87 ? -7.055 2.179 -15.774 1.00 84.19 87 VAL A CA 1
ATOM 692 C C . VAL A 1 87 ? -8.198 2.765 -16.600 1.00 84.19 87 VAL A C 1
ATOM 694 O O . VAL A 1 87 ? -7.972 3.602 -17.476 1.00 84.19 87 VAL A O 1
ATOM 697 N N . VAL A 1 88 ? -9.423 2.311 -16.342 1.00 79.44 88 VAL A N 1
ATOM 698 C CA . VAL A 1 88 ? -10.644 2.876 -16.930 1.00 79.44 88 VAL A CA 1
ATOM 699 C C . VAL A 1 88 ? -11.282 3.803 -15.901 1.00 79.44 88 VAL A C 1
ATOM 701 O O . VAL A 1 88 ? -11.439 3.428 -14.744 1.00 79.44 88 VAL A O 1
ATOM 704 N N . ASP A 1 89 ? -11.623 5.020 -16.318 1.00 65.56 89 ASP A N 1
ATOM 705 C CA . ASP A 1 89 ? -12.300 5.993 -15.461 1.00 65.56 89 ASP A CA 1
ATOM 706 C C . ASP A 1 89 ? -13.769 5.564 -15.292 1.00 65.56 89 ASP A C 1
ATOM 708 O O . ASP A 1 89 ? -14.530 5.536 -16.266 1.00 65.56 89 ASP A O 1
ATOM 712 N N . GLU A 1 90 ? -14.161 5.168 -14.079 1.00 61.97 90 GLU A N 1
ATOM 713 C CA . GLU A 1 90 ? -15.559 4.879 -13.744 1.00 61.97 90 GLU A CA 1
ATOM 714 C C . GLU A 1 90 ? -16.326 6.212 -13.691 1.00 61.97 90 GLU A C 1
ATOM 716 O O . GLU A 1 90 ? -16.253 6.947 -12.708 1.00 61.97 90 GLU A O 1
ATOM 721 N N . LYS A 1 91 ? -17.014 6.556 -14.787 1.00 47.28 91 LYS A N 1
ATOM 722 C CA . LYS A 1 91 ? -17.952 7.689 -14.842 1.00 47.28 91 LYS A CA 1
ATOM 723 C C . LYS A 1 91 ? -19.262 7.396 -14.125 1.00 47.28 91 LYS A C 1
ATOM 725 O O . LYS A 1 91 ? -19.788 6.275 -14.301 1.00 47.28 91 LYS A O 1
#

Radius of gyration: 22.62 Å; chains: 1; bounding box: 46×31×55 Å

pLDDT: mean 83.45, std 11.42, range [47.28, 95.38]

Organism: NCBI:txid2601575

Sequence (91 aa):
MPCKIKQISMMSKIEVVDPDQVEQDFDNIMDLMHKMDNVGQLNGSLYQYSLNAIREDNPVNVIKNENFDPMMNANDFKENLFVVDGVVDEK

Secondary structure (DSSP, 8-state):
--HHHHHHHHHHT---S-HHHHHHHHHHHHHHHHGGGGS----S------TT---------TTSSSS--TTTT-SSEETTEE---------